Protein AF-A0A3D8TSZ1-F1 (afdb_monomer)

Secondary structure (DSSP, 8-state):
--HHHHHHHHHHHHHHHHHHHHHHHHHHHHHHHHHHHHHHHHHHHHHHHHHHHHHHHHHH--SHHHHHHHHHHHHHHHHHHHHHHHHHHHHHHHHHHHHHHHHHHHHHHHHHHHHHHHHTT-

pLDDT: mean 88.22, std 9.58, range [46.38, 96.38]

Sequence (122 aa):
MNSRSENTYENLQRIRYQLQTAEEDYEKHKKEMENLKEAQENHVQLLNRSKQLLDELNACWQGDSAQQFLIESQDAIFQEEKKMNESFYDRYDEMQREKKEAERRVLELENNYRETAREDKK

Organism: NCBI:txid1621700

Solvent-accessible surface area (backbone atoms only — not comparable to full-atom values): 6574 Å² total; per-residue (Å²): 140,60,73,64,61,54,50,50,52,53,50,50,53,51,42,51,53,54,39,53,53,38,51,53,52,40,55,49,51,53,52,52,52,51,52,54,50,52,52,49,54,54,49,50,53,51,52,51,51,52,51,51,51,50,54,56,43,57,76,74,46,81,55,73,70,41,52,52,52,50,52,57,50,51,52,50,52,52,54,49,52,49,52,52,51,52,55,47,52,57,52,50,56,49,51,55,48,53,47,53,51,37,54,49,53,40,52,51,40,52,49,51,44,55,51,55,59,52,58,74,75,106

Structure (mmCIF, N/CA/C/O backbone):
data_AF-A0A3D8TSZ1-F1
#
_entry.id   AF-A0A3D8TSZ1-F1
#
loop_
_atom_site.group_PDB
_atom_site.id
_atom_site.type_symbol
_atom_site.label_atom_id
_atom_site.label_alt_id
_atom_site.label_comp_id
_atom_site.label_asym_id
_atom_site.label_entity_id
_atom_site.label_seq_id
_atom_site.pdbx_PDB_ins_code
_atom_site.Cartn_x
_atom_site.Cartn_y
_atom_site.Cartn_z
_atom_site.occupancy
_atom_site.B_iso_or_equiv
_atom_site.auth_seq_id
_atom_site.auth_comp_id
_atom_site.auth_asym_id
_atom_site.auth_atom_id
_atom_site.pdbx_PDB_model_num
ATOM 1 N N . MET A 1 1 ? 36.627 5.245 -41.457 1.00 46.38 1 MET A N 1
ATOM 2 C CA . MET A 1 1 ? 35.152 5.320 -41.515 1.00 46.38 1 MET A CA 1
ATOM 3 C C . MET A 1 1 ? 34.603 4.224 -40.618 1.00 46.38 1 MET A C 1
ATOM 5 O O . MET A 1 1 ? 34.881 3.079 -40.936 1.00 46.38 1 MET A O 1
ATOM 9 N N . ASN A 1 2 ? 33.952 4.577 -39.499 1.00 48.50 2 ASN A N 1
ATOM 10 C CA . ASN A 1 2 ? 32.823 3.843 -38.876 1.00 48.50 2 ASN A CA 1
ATOM 11 C C . ASN A 1 2 ? 32.291 4.503 -37.579 1.00 48.50 2 ASN A C 1
ATOM 13 O O . ASN A 1 2 ? 31.712 3.847 -36.721 1.00 48.50 2 ASN A O 1
ATOM 17 N N . SER A 1 3 ? 32.380 5.835 -37.468 1.00 59.22 3 SER A N 1
ATOM 18 C CA . SER A 1 3 ? 31.863 6.577 -36.307 1.00 59.22 3 SER A CA 1
ATOM 19 C C . SER A 1 3 ? 30.342 6.478 -36.138 1.00 59.22 3 SER A C 1
ATOM 21 O O . SER A 1 3 ? 29.824 6.728 -35.057 1.00 59.22 3 SER A O 1
ATOM 23 N N . ARG A 1 4 ? 29.610 6.132 -37.206 1.00 59.12 4 ARG A N 1
ATOM 24 C CA . ARG A 1 4 ? 28.147 6.016 -37.187 1.00 59.12 4 ARG A CA 1
ATOM 25 C C . ARG A 1 4 ? 27.691 4.696 -36.558 1.00 59.12 4 ARG A C 1
ATOM 27 O O . ARG A 1 4 ? 26.791 4.725 -35.736 1.00 59.12 4 ARG A O 1
ATOM 34 N N . SER A 1 5 ? 28.344 3.577 -36.883 1.00 59.19 5 SER A N 1
ATOM 35 C CA . SER A 1 5 ? 28.050 2.262 -36.293 1.00 59.19 5 SER A CA 1
ATOM 36 C C . SER A 1 5 ? 28.532 2.146 -34.844 1.00 59.19 5 SER A C 1
ATOM 38 O O . SER A 1 5 ? 27.860 1.523 -34.030 1.00 59.19 5 SER A O 1
ATOM 40 N N . GLU A 1 6 ? 29.658 2.782 -34.495 1.00 60.59 6 GLU A N 1
ATOM 41 C CA . GLU A 1 6 ? 30.123 2.871 -33.098 1.00 60.59 6 GLU A CA 1
ATOM 42 C C . GLU A 1 6 ? 29.127 3.660 -32.231 1.00 60.59 6 GLU A C 1
ATOM 44 O O . GLU A 1 6 ? 28.755 3.204 -31.153 1.00 60.59 6 GLU A O 1
ATOM 49 N N . ASN A 1 7 ? 28.593 4.773 -32.749 1.00 73.75 7 ASN A N 1
ATOM 50 C CA . ASN A 1 7 ? 27.583 5.580 -32.056 1.00 73.75 7 ASN A CA 1
ATOM 51 C C . ASN A 1 7 ? 26.253 4.818 -31.870 1.00 73.75 7 ASN A C 1
ATOM 53 O O . ASN A 1 7 ? 25.659 4.857 -30.793 1.00 73.75 7 ASN A O 1
ATOM 57 N N . THR A 1 8 ? 25.801 4.063 -32.879 1.00 77.56 8 THR A N 1
ATOM 58 C CA . THR A 1 8 ? 24.581 3.239 -32.776 1.00 77.56 8 THR A CA 1
ATOM 59 C C . THR A 1 8 ? 24.730 2.108 -31.754 1.00 77.56 8 THR A C 1
ATOM 61 O O . THR A 1 8 ? 23.824 1.885 -30.948 1.00 77.56 8 THR A O 1
ATOM 64 N N . TYR A 1 9 ? 25.878 1.424 -31.732 1.00 79.56 9 TYR A N 1
ATOM 65 C CA . TYR A 1 9 ? 26.160 0.363 -30.764 1.00 79.56 9 TYR A CA 1
ATOM 66 C C . TYR A 1 9 ? 26.189 0.881 -29.318 1.00 79.56 9 TYR A C 1
ATOM 68 O O . TYR A 1 9 ? 25.538 0.305 -28.442 1.00 79.56 9 TYR A O 1
ATOM 76 N N . GLU A 1 10 ? 26.888 1.990 -29.066 1.00 85.00 10 GLU A N 1
ATOM 77 C CA . GLU A 1 10 ? 26.935 2.636 -27.747 1.00 85.00 10 GLU A CA 1
ATOM 78 C C . GLU A 1 10 ? 25.542 3.092 -27.285 1.00 85.00 10 GLU A C 1
ATOM 80 O O . GLU A 1 10 ? 25.163 2.873 -26.130 1.00 85.00 10 GLU A O 1
ATOM 85 N N . ASN A 1 11 ? 24.729 3.644 -28.194 1.00 83.38 11 ASN A N 1
ATOM 86 C CA . ASN A 1 11 ? 23.345 4.016 -27.893 1.00 83.38 11 ASN A CA 1
ATOM 87 C C . ASN A 1 11 ? 22.485 2.797 -27.532 1.00 83.38 11 ASN A C 1
ATOM 89 O O . ASN A 1 11 ? 21.734 2.849 -26.558 1.00 83.38 11 ASN A O 1
ATOM 93 N N . LEU A 1 12 ? 22.619 1.680 -28.254 1.00 85.00 12 LEU A N 1
ATOM 94 C CA . LEU A 1 12 ? 21.913 0.439 -27.926 1.00 85.00 12 LEU A CA 1
ATOM 95 C C . LEU A 1 12 ? 22.330 -0.119 -26.565 1.00 85.00 12 LEU A C 1
ATOM 97 O O . LEU A 1 12 ? 21.470 -0.585 -25.817 1.00 85.00 12 LEU A O 1
ATOM 101 N N . GLN A 1 13 ? 23.619 -0.065 -26.219 1.00 86.88 13 GLN A N 1
ATOM 102 C CA . GLN A 1 13 ? 24.075 -0.460 -24.886 1.00 86.88 13 GLN A CA 1
ATOM 103 C C . GLN A 1 13 ? 23.482 0.436 -23.796 1.00 86.88 13 GLN A C 1
ATOM 105 O O . GLN A 1 13 ? 22.995 -0.075 -22.786 1.00 86.88 13 GLN A O 1
ATOM 110 N N . ARG A 1 14 ? 23.446 1.756 -24.020 1.00 88.94 14 ARG A N 1
ATOM 111 C CA . ARG A 1 14 ? 22.847 2.705 -23.076 1.00 88.94 14 ARG A CA 1
ATOM 112 C C . ARG A 1 14 ? 21.363 2.428 -22.857 1.00 88.94 14 ARG A C 1
ATOM 114 O O . ARG A 1 14 ? 20.926 2.376 -21.711 1.00 88.94 14 ARG A O 1
ATOM 121 N N . ILE A 1 15 ? 20.601 2.218 -23.933 1.00 84.50 15 ILE A N 1
ATOM 122 C CA . ILE A 1 15 ? 19.163 1.934 -23.837 1.00 84.50 15 ILE A CA 1
ATOM 123 C C . ILE A 1 15 ? 18.924 0.600 -23.114 1.00 84.50 15 ILE A C 1
ATOM 125 O O . ILE A 1 15 ? 18.038 0.531 -22.270 1.00 84.50 15 ILE A O 1
ATOM 129 N N . ARG A 1 16 ? 19.734 -0.441 -23.367 1.00 87.31 16 ARG A N 1
ATOM 130 C CA . ARG A 1 16 ? 19.632 -1.720 -22.634 1.00 87.31 16 ARG A CA 1
ATOM 131 C C . ARG A 1 16 ? 19.852 -1.554 -21.134 1.00 87.31 16 ARG A C 1
ATOM 133 O O . ARG A 1 16 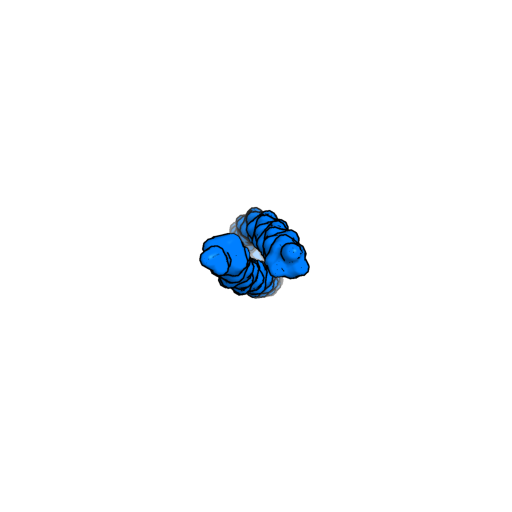? 19.091 -2.112 -20.356 1.00 87.31 16 ARG A O 1
ATOM 140 N N . TYR A 1 17 ? 20.869 -0.792 -20.735 1.00 91.81 17 TYR A N 1
ATOM 141 C CA . TYR A 1 17 ? 21.110 -0.515 -19.320 1.00 91.81 17 TYR A CA 1
ATOM 142 C C . TYR A 1 17 ? 19.928 0.235 -18.689 1.00 91.81 17 TYR A C 1
ATOM 144 O O . TYR A 1 17 ? 19.447 -0.144 -17.628 1.00 91.81 17 TYR A O 1
ATOM 152 N N . GLN A 1 18 ? 19.407 1.255 -19.379 1.00 86.25 18 GLN A N 1
ATOM 153 C CA . GLN A 1 18 ? 18.244 2.014 -18.915 1.00 86.25 18 GLN A CA 1
ATOM 154 C C . GLN A 1 18 ? 16.982 1.149 -18.795 1.00 86.25 18 GLN A C 1
ATOM 156 O O . GLN A 1 18 ? 16.217 1.348 -17.855 1.00 86.25 18 GLN A O 1
ATOM 161 N N . LEU A 1 19 ? 16.774 0.202 -19.718 1.00 87.06 19 LEU A N 1
ATOM 162 C CA . LEU A 1 19 ? 15.692 -0.782 -19.647 1.00 87.06 19 LEU A CA 1
ATOM 163 C C . LEU A 1 19 ? 15.827 -1.665 -18.415 1.00 87.06 19 LEU A C 1
ATOM 165 O O . LEU A 1 19 ? 14.882 -1.755 -17.643 1.00 87.06 19 LEU A O 1
ATOM 169 N N . GLN A 1 20 ? 17.011 -2.240 -18.198 1.00 90.94 20 GLN A N 1
ATOM 170 C CA . GLN A 1 20 ? 17.256 -3.099 -17.046 1.00 90.94 20 GLN A CA 1
ATOM 171 C C . GLN A 1 20 ? 16.951 -2.367 -15.730 1.00 90.94 20 GLN A C 1
ATOM 173 O O . GLN A 1 20 ? 16.223 -2.887 -14.891 1.00 90.94 20 GLN A O 1
ATOM 178 N N . THR A 1 21 ? 17.449 -1.138 -15.560 1.00 90.50 21 THR A N 1
ATOM 179 C CA . THR A 1 21 ? 17.165 -0.348 -14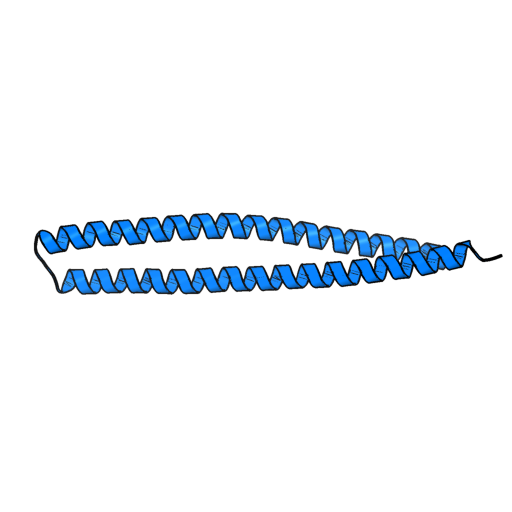.351 1.00 90.50 21 THR A CA 1
ATOM 180 C C . THR A 1 21 ? 15.672 -0.034 -14.208 1.00 90.50 21 THR A C 1
ATOM 182 O O . THR A 1 21 ? 15.135 -0.120 -13.110 1.00 90.50 21 THR A O 1
ATOM 185 N N . ALA A 1 22 ? 14.980 0.297 -15.302 1.00 84.88 22 ALA A N 1
ATOM 186 C CA . ALA A 1 22 ? 13.548 0.591 -15.259 1.00 84.88 22 ALA A CA 1
ATOM 187 C C . ALA A 1 22 ? 12.694 -0.650 -14.924 1.00 84.88 22 ALA A C 1
ATOM 189 O O . ALA A 1 22 ? 11.695 -0.530 -14.216 1.00 84.88 22 ALA A O 1
ATOM 190 N N . GLU A 1 23 ? 13.087 -1.834 -15.397 1.00 86.31 23 GLU A N 1
ATOM 191 C CA . GLU A 1 23 ? 12.458 -3.112 -15.039 1.00 86.31 23 GLU A CA 1
ATOM 192 C C . GLU A 1 23 ? 12.683 -3.458 -13.557 1.00 86.31 23 GLU A C 1
ATOM 194 O O . GLU A 1 23 ? 11.742 -3.857 -12.868 1.00 86.31 23 GLU A O 1
ATOM 199 N N . GLU A 1 24 ? 13.902 -3.254 -13.044 1.00 89.50 24 GLU A N 1
ATOM 200 C CA . GLU A 1 24 ? 14.232 -3.432 -11.623 1.00 89.50 24 GLU A CA 1
ATOM 201 C C . GLU A 1 24 ? 13.399 -2.497 -10.725 1.00 89.50 24 GLU A C 1
ATOM 203 O O . GLU A 1 24 ? 12.824 -2.944 -9.727 1.00 89.50 24 GLU A O 1
ATOM 208 N N . ASP A 1 25 ? 13.271 -1.220 -11.103 1.00 85.00 25 ASP A N 1
ATOM 209 C CA . ASP A 1 25 ? 12.441 -0.238 -10.395 1.00 85.00 25 ASP A CA 1
ATOM 210 C C . ASP A 1 25 ? 10.950 -0.627 -10.420 1.00 85.00 25 ASP A C 1
ATOM 212 O O . ASP A 1 25 ? 10.259 -0.546 -9.401 1.00 85.00 25 ASP A O 1
ATOM 216 N N . TYR A 1 26 ? 10.443 -1.104 -11.560 1.00 84.69 26 TYR A N 1
ATOM 217 C CA . TYR A 1 26 ? 9.057 -1.558 -11.690 1.00 84.69 26 TYR A CA 1
ATOM 218 C C . TYR A 1 26 ? 8.746 -2.765 -10.787 1.00 84.69 26 TYR A C 1
ATOM 220 O O . TYR A 1 26 ? 7.737 -2.768 -10.070 1.00 84.69 26 TYR A O 1
ATOM 228 N N . GLU A 1 27 ? 9.616 -3.779 -10.766 1.00 88.81 27 GLU A N 1
ATOM 229 C CA . GLU A 1 27 ? 9.444 -4.942 -9.884 1.00 88.81 27 GLU A CA 1
ATOM 230 C C . GLU A 1 27 ? 9.551 -4.556 -8.403 1.00 88.81 27 GLU A C 1
ATOM 232 O O . GLU A 1 27 ? 8.806 -5.075 -7.563 1.00 88.81 27 GLU A O 1
ATOM 237 N N . LYS A 1 28 ? 10.408 -3.584 -8.067 1.00 90.19 28 LYS A N 1
ATOM 238 C CA . LYS A 1 28 ? 10.470 -3.019 -6.716 1.00 90.19 28 LYS A CA 1
ATOM 239 C C . LYS A 1 28 ? 9.137 -2.379 -6.316 1.00 90.19 28 LYS A C 1
ATOM 241 O O . LYS A 1 28 ? 8.612 -2.720 -5.256 1.00 90.19 28 LYS A O 1
ATOM 246 N N . HIS A 1 29 ? 8.545 -1.536 -7.165 1.00 87.75 29 HIS A N 1
ATOM 247 C CA . HIS A 1 29 ? 7.235 -0.924 -6.895 1.00 87.75 29 HIS A CA 1
ATOM 248 C C . HIS A 1 29 ? 6.124 -1.964 -6.705 1.00 87.75 29 HIS A C 1
ATOM 250 O O . HIS A 1 29 ? 5.260 -1.812 -5.837 1.00 87.75 29 HIS A O 1
ATOM 256 N N . LYS A 1 30 ? 6.142 -3.050 -7.486 1.00 85.94 30 LYS A N 1
ATOM 257 C CA . LYS A 1 30 ? 5.192 -4.158 -7.328 1.00 85.94 30 LYS A CA 1
ATOM 258 C C . LYS A 1 30 ? 5.309 -4.803 -5.945 1.00 85.94 30 LYS A C 1
ATOM 260 O O . LYS A 1 30 ? 4.292 -4.953 -5.268 1.00 85.94 30 LYS A O 1
ATOM 265 N N . LYS A 1 31 ? 6.531 -5.120 -5.508 1.00 91.75 31 LYS A N 1
ATOM 266 C CA . LYS A 1 31 ? 6.787 -5.690 -4.178 1.00 91.75 31 LYS A CA 1
ATOM 267 C C . LYS A 1 31 ? 6.380 -4.734 -3.056 1.00 91.75 31 LYS A C 1
ATOM 269 O O . LYS A 1 31 ? 5.790 -5.154 -2.067 1.00 91.75 31 LYS A O 1
ATOM 274 N N . GLU A 1 32 ? 6.672 -3.445 -3.195 1.00 90.88 32 GLU A N 1
ATOM 275 C CA . GLU A 1 32 ? 6.278 -2.449 -2.195 1.00 90.88 32 GLU A CA 1
ATOM 276 C C . GLU A 1 32 ? 4.750 -2.342 -2.064 1.00 90.88 32 GLU A C 1
ATOM 278 O O . GLU A 1 32 ? 4.247 -2.210 -0.950 1.00 90.88 32 GLU A O 1
ATOM 283 N N . MET A 1 33 ? 3.996 -2.450 -3.166 1.00 90.88 33 MET A N 1
ATOM 284 C CA . MET A 1 33 ? 2.530 -2.485 -3.103 1.00 90.88 33 MET A CA 1
ATOM 285 C C . MET A 1 33 ? 1.996 -3.739 -2.406 1.00 90.88 33 MET A C 1
ATOM 287 O O . MET A 1 33 ? 0.991 -3.657 -1.701 1.00 90.88 33 MET A O 1
ATOM 291 N N . GLU A 1 34 ? 2.626 -4.896 -2.615 1.00 92.94 34 GLU A N 1
ATOM 292 C CA . GLU A 1 34 ? 2.275 -6.131 -1.904 1.00 92.94 34 GLU A CA 1
ATOM 293 C C . GLU A 1 34 ? 2.506 -5.966 -0.396 1.00 92.94 34 GLU A C 1
ATOM 295 O O . GLU A 1 34 ? 1.590 -6.216 0.386 1.00 92.94 34 GLU A O 1
ATOM 300 N N . ASN A 1 35 ? 3.659 -5.418 0.003 1.00 93.06 35 ASN A N 1
ATOM 301 C CA . ASN A 1 35 ? 3.960 -5.128 1.407 1.00 93.06 35 ASN A CA 1
ATOM 302 C C . ASN A 1 35 ? 2.958 -4.139 2.030 1.00 93.06 35 ASN A C 1
ATOM 304 O O . ASN A 1 35 ? 2.565 -4.299 3.184 1.00 93.06 35 ASN A O 1
ATOM 308 N N . LEU A 1 36 ? 2.539 -3.107 1.284 1.00 92.75 36 LEU A N 1
ATOM 309 C CA . LEU A 1 36 ? 1.556 -2.130 1.761 1.00 92.75 36 LEU A CA 1
ATOM 310 C C . LEU A 1 36 ? 0.196 -2.791 2.034 1.00 92.75 36 LEU A C 1
ATOM 312 O O . LEU A 1 36 ? -0.434 -2.504 3.051 1.00 92.75 36 LEU A O 1
ATOM 316 N N . LYS A 1 37 ? -0.246 -3.691 1.148 1.00 93.25 37 LYS A N 1
ATOM 317 C CA . LYS A 1 37 ? -1.482 -4.464 1.343 1.00 93.25 37 LYS A CA 1
ATOM 318 C C . LYS A 1 37 ? -1.382 -5.402 2.539 1.00 93.25 37 LYS A C 1
ATOM 320 O O . LYS A 1 37 ? -2.295 -5.429 3.354 1.00 93.25 37 LYS A O 1
ATOM 325 N N . GLU A 1 38 ? -0.268 -6.115 2.683 1.00 94.88 38 GLU A N 1
ATOM 326 C CA . GLU A 1 38 ? -0.043 -7.004 3.828 1.00 94.88 38 GLU A CA 1
ATOM 327 C C . GLU A 1 38 ? -0.061 -6.225 5.155 1.00 94.88 38 GLU A C 1
ATOM 329 O O . GLU A 1 38 ? -0.692 -6.643 6.127 1.00 94.88 38 GLU A O 1
ATOM 334 N N . ALA A 1 39 ? 0.568 -5.046 5.197 1.00 91.38 39 ALA A N 1
ATOM 335 C CA . ALA A 1 39 ? 0.513 -4.167 6.361 1.00 91.38 39 ALA A CA 1
ATOM 336 C C . ALA A 1 39 ? -0.927 -3.729 6.685 1.00 91.38 39 ALA A C 1
ATOM 338 O O . ALA A 1 39 ? -1.321 -3.755 7.853 1.00 91.38 39 ALA A O 1
ATOM 339 N N . GLN A 1 40 ? -1.727 -3.379 5.672 1.00 93.38 40 GLN A N 1
ATOM 340 C CA . GLN A 1 40 ? -3.140 -3.037 5.854 1.00 93.38 40 GLN A CA 1
ATOM 341 C C . GLN A 1 40 ? -3.942 -4.221 6.409 1.00 93.38 40 GLN A C 1
ATOM 343 O O . GLN A 1 40 ? -4.689 -4.058 7.372 1.00 93.38 40 GLN A O 1
ATOM 348 N N . GLU A 1 41 ? -3.776 -5.415 5.839 1.00 94.50 41 GLU A N 1
ATOM 349 C CA . GLU A 1 41 ? -4.468 -6.627 6.285 1.00 94.50 41 GLU A CA 1
ATOM 350 C C . GLU A 1 41 ? -4.140 -6.953 7.747 1.00 94.50 41 GLU A C 1
ATOM 352 O O . GLU A 1 41 ? -5.050 -7.192 8.546 1.00 94.50 41 GLU A O 1
ATOM 357 N N . ASN A 1 42 ? -2.863 -6.876 8.128 1.00 94.38 42 ASN A N 1
ATOM 358 C CA . ASN A 1 42 ? -2.422 -7.073 9.508 1.00 94.38 42 ASN A CA 1
ATOM 359 C C . ASN A 1 42 ? -3.048 -6.042 10.463 1.00 94.38 42 ASN A C 1
ATOM 361 O O . ASN A 1 42 ? -3.548 -6.401 11.531 1.00 94.38 42 ASN A O 1
ATOM 365 N N . HIS A 1 43 ? -3.083 -4.764 10.075 1.00 92.88 43 HIS A N 1
ATOM 366 C CA . HIS A 1 43 ? -3.728 -3.719 10.872 1.00 92.88 43 HIS A CA 1
ATOM 367 C C . HIS A 1 43 ? -5.237 -3.941 11.026 1.00 92.88 43 HIS A C 1
ATOM 369 O O . HIS A 1 43 ? -5.768 -3.802 12.129 1.00 92.88 43 HIS A O 1
ATOM 375 N N . VAL A 1 44 ? -5.932 -4.336 9.958 1.00 94.00 44 VAL A N 1
ATOM 376 C CA . VAL A 1 44 ? -7.367 -4.655 9.999 1.00 94.00 44 VAL A CA 1
ATOM 377 C C . VAL A 1 44 ? -7.640 -5.837 10.931 1.00 94.00 44 VAL A C 1
ATOM 379 O O . VAL A 1 44 ? -8.589 -5.794 11.716 1.00 94.00 44 VAL A O 1
ATOM 382 N N . GLN A 1 45 ? -6.797 -6.873 10.912 1.00 95.88 45 GLN A N 1
ATOM 383 C CA . GLN A 1 45 ? -6.912 -7.997 11.845 1.00 95.88 45 GLN A CA 1
ATOM 384 C C . GLN A 1 45 ? -6.765 -7.548 13.305 1.00 95.88 45 GLN A C 1
ATOM 386 O O . GLN A 1 45 ? -7.562 -7.957 14.153 1.00 95.88 45 GLN A O 1
ATOM 391 N N . LEU A 1 46 ? -5.801 -6.668 13.597 1.00 94.75 46 LEU A N 1
ATOM 392 C CA . LEU A 1 46 ? -5.615 -6.105 14.937 1.00 94.75 46 LEU A CA 1
ATOM 393 C C . LEU A 1 46 ? -6.819 -5.263 15.378 1.00 94.75 46 LEU A C 1
ATOM 395 O O . LEU A 1 46 ? -7.309 -5.448 16.490 1.00 94.75 46 LEU A O 1
ATOM 399 N N . LEU A 1 47 ? -7.345 -4.393 14.509 1.00 94.81 47 LEU A N 1
ATOM 400 C CA . LEU A 1 47 ? -8.539 -3.591 14.804 1.00 94.81 47 LEU A CA 1
ATOM 401 C C . LEU A 1 47 ? -9.760 -4.474 15.078 1.00 94.81 47 LEU A C 1
ATOM 403 O O . LEU A 1 47 ? -10.491 -4.236 16.038 1.00 94.81 47 LEU A O 1
ATOM 407 N N . ASN A 1 48 ? -9.955 -5.526 14.283 1.00 94.88 48 ASN A N 1
ATOM 408 C CA . ASN A 1 48 ? -11.032 -6.487 14.501 1.00 94.88 48 ASN A CA 1
ATOM 409 C C . ASN A 1 48 ? -10.879 -7.214 15.839 1.00 94.88 48 ASN A C 1
ATOM 411 O O . ASN A 1 48 ? -11.868 -7.386 16.553 1.00 94.88 48 ASN A O 1
ATOM 415 N N . ARG A 1 49 ? -9.652 -7.590 16.225 1.00 96.38 49 ARG A N 1
ATOM 416 C CA . ARG A 1 49 ? -9.412 -8.192 17.540 1.00 96.38 49 ARG A CA 1
ATOM 417 C C . ARG A 1 49 ? -9.700 -7.210 18.675 1.00 96.38 49 ARG A C 1
ATOM 419 O O . ARG A 1 49 ? -10.305 -7.609 19.665 1.00 96.38 49 ARG A O 1
ATOM 426 N N . SER A 1 50 ? -9.328 -5.941 18.533 1.00 95.19 50 SER A N 1
ATOM 427 C CA . SER A 1 50 ? -9.639 -4.902 19.523 1.00 95.19 50 SER A CA 1
ATOM 428 C C . SER A 1 50 ? -11.146 -4.686 19.682 1.00 95.19 50 SER A C 1
ATOM 430 O O . SER A 1 50 ? -11.628 -4.591 20.807 1.00 95.19 50 SER A O 1
ATOM 432 N N . LYS A 1 51 ? -11.905 -4.683 18.577 1.00 95.31 51 LYS A N 1
ATOM 433 C CA . LYS A 1 51 ? -13.377 -4.609 18.601 1.00 95.31 51 LYS A CA 1
ATOM 434 C C . LYS A 1 51 ? -13.983 -5.801 19.353 1.00 95.31 51 LYS A C 1
ATOM 436 O O . LYS A 1 51 ? -14.777 -5.600 20.262 1.00 95.31 51 LYS A O 1
ATOM 441 N N . GLN A 1 52 ? -13.522 -7.021 19.062 1.00 96.00 52 GLN A N 1
ATOM 442 C CA . GLN A 1 52 ? -13.953 -8.226 19.785 1.00 96.00 52 GLN A CA 1
ATOM 443 C C . GLN A 1 52 ? -13.659 -8.149 21.288 1.00 96.00 52 GLN A C 1
ATOM 445 O O . GLN A 1 52 ? -14.509 -8.503 22.096 1.00 96.00 52 GLN A O 1
ATOM 450 N N . LEU A 1 53 ? -12.472 -7.673 21.674 1.00 94.88 53 LEU A N 1
ATOM 451 C CA . LEU A 1 53 ? -12.110 -7.515 23.085 1.00 94.88 53 LEU A CA 1
ATOM 452 C C . LEU A 1 53 ? -12.998 -6.487 23.799 1.00 94.88 53 LEU A C 1
ATOM 454 O O . LEU A 1 53 ? -13.336 -6.690 24.963 1.00 94.88 53 LEU A O 1
ATOM 458 N N . LEU A 1 54 ? -13.400 -5.407 23.120 1.00 94.62 5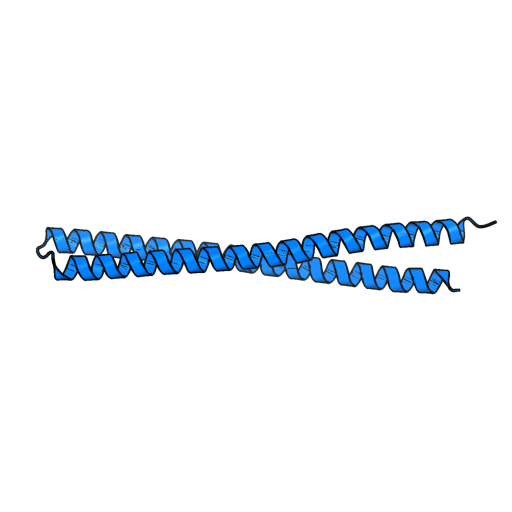4 LEU A N 1
ATOM 459 C CA . LEU A 1 54 ? -14.367 -4.457 23.676 1.00 94.62 54 LEU A CA 1
ATOM 460 C C . LEU A 1 54 ? -15.759 -5.071 23.828 1.00 94.62 54 LEU A C 1
ATOM 462 O O . LEU A 1 54 ? -16.411 -4.821 24.840 1.00 94.62 54 LEU A O 1
ATOM 466 N N . ASP A 1 55 ? -16.196 -5.895 22.878 1.00 92.94 55 ASP A N 1
ATOM 467 C CA . ASP A 1 55 ? -17.470 -6.612 22.982 1.00 92.94 55 ASP A CA 1
ATOM 468 C C . ASP A 1 55 ? -17.459 -7.604 24.161 1.00 92.94 55 ASP A C 1
ATOM 470 O O . ASP A 1 55 ? -18.402 -7.646 24.955 1.00 92.94 55 ASP A O 1
ATOM 474 N N . GLU A 1 56 ? -16.364 -8.357 24.328 1.00 94.25 56 GLU A N 1
ATOM 475 C CA . GLU A 1 56 ? -16.135 -9.258 25.467 1.00 94.25 56 GLU A CA 1
ATOM 476 C C . GLU A 1 56 ? -16.125 -8.486 26.803 1.00 94.25 56 GLU A C 1
ATOM 478 O O . GLU A 1 56 ? -16.725 -8.928 27.790 1.00 94.25 56 GLU A O 1
ATOM 483 N N . LEU A 1 57 ? -15.484 -7.311 26.834 1.00 92.75 57 LEU A N 1
ATOM 484 C CA . LEU A 1 57 ? -15.430 -6.447 28.013 1.00 92.75 57 LEU A CA 1
ATOM 485 C C . LEU A 1 57 ? -16.816 -5.904 28.376 1.00 92.75 57 LEU A C 1
ATOM 487 O O . LEU A 1 57 ? -17.196 -5.953 29.544 1.00 92.75 57 LEU A O 1
ATOM 491 N N . ASN A 1 58 ? -17.587 -5.444 27.390 1.00 91.50 58 ASN A N 1
ATOM 492 C CA . ASN A 1 58 ? -18.950 -4.945 27.578 1.00 91.50 58 ASN A CA 1
ATOM 493 C C . ASN A 1 58 ? -19.892 -6.023 28.143 1.00 91.50 58 ASN A C 1
ATOM 495 O O . ASN A 1 58 ? -20.756 -5.739 28.972 1.00 91.50 58 ASN A O 1
ATOM 499 N N . ALA A 1 59 ? -19.699 -7.285 27.751 1.00 91.19 59 ALA A N 1
ATOM 500 C CA . ALA A 1 59 ? -20.468 -8.400 28.301 1.00 91.19 59 ALA A CA 1
ATOM 501 C C . ALA A 1 59 ? -20.166 -8.668 29.790 1.00 91.19 59 ALA A C 1
ATOM 503 O O . ALA A 1 59 ? -21.043 -9.136 30.518 1.00 91.19 59 ALA A O 1
ATOM 504 N N . CYS A 1 60 ? -18.942 -8.376 30.245 1.00 92.62 60 CYS A N 1
ATOM 505 C CA . CYS A 1 60 ? -18.454 -8.743 31.5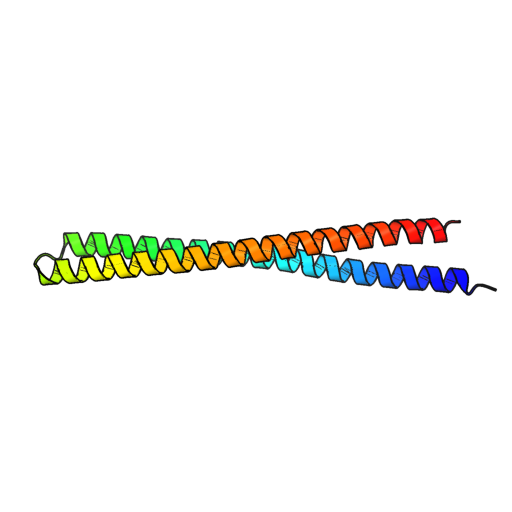79 1.00 92.62 60 CYS A CA 1
ATOM 506 C C . CYS A 1 60 ? -18.388 -7.572 32.574 1.00 92.62 60 CYS A C 1
ATOM 508 O O . CYS A 1 60 ? -18.321 -7.808 33.781 1.00 92.62 60 CYS A O 1
ATOM 510 N N . TRP A 1 61 ? -18.386 -6.324 32.099 1.00 91.69 61 TRP A N 1
ATOM 511 C CA . TRP A 1 61 ? -18.218 -5.130 32.925 1.00 91.69 61 TRP A CA 1
ATOM 512 C C . TRP A 1 61 ? -19.337 -4.117 32.669 1.00 91.69 61 TRP A C 1
ATOM 514 O O . TRP A 1 61 ? -19.472 -3.578 31.576 1.00 91.69 61 TRP A O 1
ATOM 524 N N . GLN A 1 62 ? -20.147 -3.865 33.701 1.00 85.81 62 GLN A N 1
ATOM 525 C CA . GLN A 1 62 ? -21.329 -3.002 33.641 1.00 85.81 62 GLN A CA 1
ATOM 526 C C . GLN A 1 62 ? -21.266 -1.886 34.692 1.00 85.81 62 GLN A C 1
ATOM 528 O O . GLN A 1 62 ? -20.609 -2.023 35.725 1.00 85.81 62 GLN A O 1
ATOM 533 N N . GLY A 1 63 ? -21.986 -0.794 34.430 1.00 91.50 63 GLY A N 1
ATOM 534 C CA . GLY A 1 63 ? -22.038 0.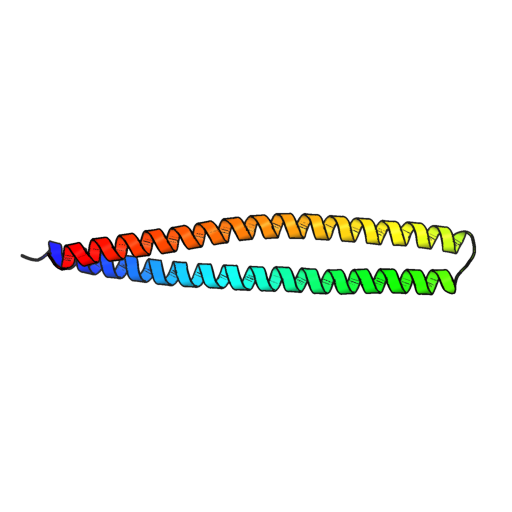412 35.260 1.00 91.50 63 GLY A CA 1
ATOM 535 C C . GLY A 1 63 ? -21.601 1.660 34.491 1.00 91.50 63 GLY A C 1
ATOM 536 O O . GLY A 1 63 ? -21.018 1.559 33.413 1.00 91.50 63 GLY A O 1
ATOM 537 N N . ASP A 1 64 ? -21.871 2.839 35.048 1.00 89.50 64 ASP A N 1
ATOM 538 C CA . ASP A 1 64 ? -21.670 4.123 34.356 1.00 89.50 64 ASP A CA 1
ATOM 539 C C . ASP A 1 64 ? -20.204 4.357 33.951 1.00 89.50 64 ASP A C 1
ATOM 541 O O . ASP A 1 64 ? -19.918 4.826 32.850 1.00 89.50 64 ASP A O 1
ATOM 545 N N . SER A 1 65 ? -19.252 3.958 34.804 1.00 88.81 65 SER A N 1
ATOM 546 C CA . SER A 1 65 ? -17.819 4.041 34.495 1.00 88.81 65 SER A CA 1
ATOM 547 C C . SER A 1 65 ? -17.396 3.090 33.373 1.00 88.81 65 SER A C 1
ATOM 549 O O . SER A 1 65 ? -16.554 3.453 32.552 1.00 88.81 65 SER A O 1
ATOM 551 N N . ALA A 1 66 ? -17.997 1.898 33.309 1.00 90.44 66 ALA A N 1
ATOM 552 C CA . ALA A 1 66 ? -17.761 0.940 32.235 1.00 90.44 66 ALA A CA 1
ATOM 553 C C . ALA A 1 66 ? -18.314 1.474 30.907 1.00 90.44 66 ALA A C 1
ATOM 555 O O . ALA A 1 66 ? -17.617 1.443 29.898 1.00 90.44 66 ALA A O 1
ATOM 556 N N . GLN A 1 67 ? -19.530 2.034 30.912 1.00 90.75 67 GLN A N 1
ATOM 557 C CA . GLN A 1 67 ? -20.128 2.652 29.725 1.00 90.75 67 GLN A CA 1
ATOM 558 C C . GLN A 1 67 ? -19.273 3.791 29.178 1.00 90.75 67 GLN A C 1
ATOM 560 O O . GLN A 1 67 ? -19.015 3.827 27.977 1.00 90.75 67 GLN A O 1
ATOM 565 N N . GLN A 1 68 ? -18.806 4.693 30.043 1.00 93.88 68 GLN A N 1
ATOM 566 C CA . GLN A 1 68 ? -17.981 5.806 29.592 1.00 93.88 68 GLN A CA 1
ATOM 567 C C . GLN A 1 68 ? -16.653 5.326 28.988 1.00 93.88 68 GLN A C 1
ATOM 569 O O . GLN A 1 68 ? -16.288 5.761 27.898 1.00 93.88 68 GLN A O 1
ATOM 574 N N . PHE A 1 69 ? -15.985 4.362 29.628 1.00 94.25 69 PHE A N 1
ATOM 575 C CA . PHE A 1 69 ? -14.770 3.753 29.083 1.00 94.25 69 PHE A CA 1
ATOM 576 C C . PHE A 1 69 ? -15.005 3.080 27.721 1.00 94.25 69 PHE A C 1
ATOM 578 O O . PHE A 1 69 ? -14.192 3.224 26.806 1.00 94.25 69 PHE A O 1
ATOM 585 N N . LEU A 1 70 ? -16.107 2.335 27.575 1.00 94.06 70 LEU A N 1
ATOM 586 C CA . LEU A 1 70 ? -16.443 1.630 26.337 1.00 94.06 70 LEU A CA 1
ATOM 587 C C . LEU A 1 70 ? -16.700 2.606 25.184 1.00 94.06 70 LEU A C 1
ATOM 589 O O . LEU A 1 70 ? -16.205 2.364 24.087 1.00 94.06 70 LEU A O 1
ATOM 593 N N . ILE A 1 71 ? -17.407 3.712 25.437 1.00 93.50 71 ILE A N 1
ATOM 594 C CA . ILE A 1 71 ? -17.652 4.766 24.441 1.00 93.50 71 ILE A CA 1
ATOM 595 C C . ILE A 1 71 ? -16.326 5.387 23.991 1.00 93.50 71 ILE A C 1
ATOM 597 O O . ILE A 1 71 ? -16.031 5.405 22.798 1.00 93.50 71 ILE A O 1
ATOM 601 N N . GLU A 1 72 ? -15.491 5.825 24.937 1.00 96.00 72 GLU A N 1
ATOM 602 C CA . GLU A 1 72 ? -14.191 6.438 24.632 1.00 96.00 72 GLU A CA 1
ATOM 603 C C . GLU A 1 72 ? -13.279 5.479 23.847 1.00 96.00 72 GLU A C 1
ATOM 605 O O . GLU A 1 72 ? -12.589 5.880 22.907 1.00 96.00 72 GLU A O 1
ATOM 610 N N . SER A 1 73 ? -13.313 4.189 24.188 1.00 95.50 73 SER A N 1
ATOM 611 C CA . SER A 1 73 ? -12.522 3.159 23.511 1.00 95.50 73 SER A CA 1
ATOM 612 C C . SER A 1 73 ? -13.037 2.845 22.103 1.00 95.50 73 SER A C 1
ATOM 614 O O . SER A 1 73 ? -1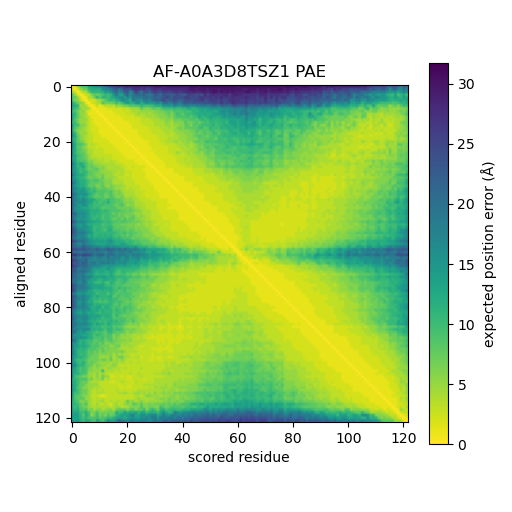2.236 2.657 21.186 1.00 95.50 73 SER A O 1
ATOM 616 N N . GLN A 1 74 ? -14.358 2.796 21.905 1.00 94.69 74 GLN A N 1
ATOM 617 C CA . GLN A 1 74 ? -14.965 2.615 20.583 1.00 94.69 74 GLN A CA 1
ATOM 618 C C . GLN A 1 74 ? -14.642 3.794 19.662 1.00 94.69 74 GLN A C 1
ATOM 620 O O . GLN A 1 74 ? -14.226 3.578 18.521 1.00 94.69 74 GLN A O 1
ATOM 625 N N . ASP A 1 75 ? -14.753 5.021 20.173 1.00 96.31 75 ASP A N 1
ATOM 626 C CA . ASP A 1 75 ? -14.388 6.230 19.439 1.00 96.31 75 ASP A CA 1
ATOM 627 C C . ASP A 1 75 ? -12.906 6.213 19.049 1.00 96.31 75 ASP A C 1
ATOM 629 O O . ASP A 1 75 ? -12.567 6.497 17.899 1.00 96.31 75 ASP A O 1
ATOM 633 N N . ALA A 1 76 ? -12.014 5.820 19.963 1.00 95.62 76 ALA A N 1
ATOM 634 C CA . ALA A 1 76 ? -10.586 5.707 19.673 1.00 95.62 76 ALA A CA 1
ATOM 635 C C . ALA A 1 76 ? -10.294 4.702 18.542 1.00 95.62 76 ALA A C 1
ATOM 637 O O . ALA A 1 76 ? -9.556 5.029 17.611 1.00 95.62 76 ALA A O 1
ATOM 638 N N . ILE A 1 77 ? -10.909 3.513 18.576 1.00 94.75 77 ILE A N 1
ATOM 639 C CA . ILE A 1 77 ? -10.768 2.504 17.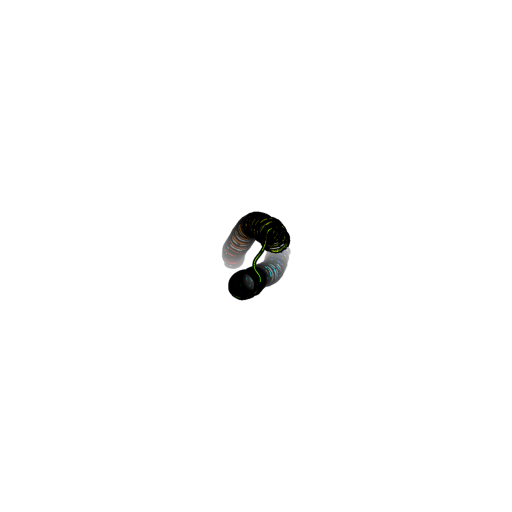512 1.00 94.75 77 ILE A CA 1
ATOM 640 C C . ILE A 1 77 ? -11.302 3.034 16.181 1.00 94.75 77 ILE A C 1
ATOM 642 O O . ILE A 1 77 ? -10.660 2.838 15.150 1.00 94.75 77 ILE A O 1
ATOM 646 N N . PHE A 1 78 ? -12.451 3.712 16.185 1.00 94.50 78 PHE A N 1
ATOM 647 C CA . PHE A 1 78 ? -13.030 4.282 14.971 1.00 94.50 78 PHE A CA 1
ATOM 648 C C . PHE A 1 78 ? -12.128 5.360 14.354 1.00 94.50 78 PHE A C 1
ATOM 650 O O . PHE A 1 78 ? -11.910 5.369 13.142 1.00 94.50 78 PHE A O 1
ATOM 657 N N . GLN A 1 79 ? -11.566 6.255 15.173 1.00 95.69 79 GLN A N 1
ATOM 658 C CA . GLN A 1 79 ? -10.634 7.276 14.689 1.00 95.69 79 GLN A CA 1
ATOM 659 C C . GLN A 1 79 ? -9.347 6.663 14.132 1.00 95.69 79 GLN A C 1
ATOM 661 O O . GLN A 1 79 ? -8.836 7.142 13.120 1.00 95.69 79 GLN A O 1
ATOM 666 N N . GLU A 1 80 ? -8.833 5.611 14.767 1.00 93.62 80 GLU A N 1
ATOM 667 C CA . GLU A 1 80 ? -7.651 4.896 14.287 1.00 93.62 80 GLU A CA 1
ATOM 668 C C . GLU A 1 80 ? -7.920 4.200 12.947 1.00 93.62 80 GLU A C 1
ATOM 670 O O . GLU A 1 80 ? -7.161 4.371 11.995 1.00 93.62 80 GLU A O 1
ATOM 675 N N . GLU A 1 81 ? -9.045 3.489 12.828 1.00 93.88 81 GLU A N 1
ATOM 676 C CA . GLU A 1 81 ? -9.478 2.846 11.582 1.00 93.88 81 GLU A CA 1
ATOM 677 C C . GLU A 1 81 ? -9.635 3.860 10.446 1.00 93.88 81 GLU A C 1
ATOM 679 O O . GLU A 1 81 ? -9.184 3.618 9.325 1.00 93.88 81 GLU A O 1
ATOM 684 N N . LYS A 1 82 ? -10.234 5.019 10.737 1.00 94.62 82 LYS A N 1
ATOM 685 C CA . LYS A 1 82 ? -10.388 6.101 9.767 1.00 94.62 82 LYS A CA 1
ATOM 686 C C . LYS A 1 82 ? -9.031 6.612 9.273 1.00 94.62 82 LYS A C 1
ATOM 688 O O . LYS A 1 82 ? -8.806 6.627 8.066 1.00 94.62 82 LYS A O 1
ATOM 693 N N . LYS A 1 83 ? -8.127 6.986 10.185 1.00 93.88 83 LYS A N 1
ATOM 694 C CA . LYS A 1 83 ? -6.790 7.506 9.837 1.00 93.88 83 LYS A CA 1
ATOM 695 C C . LYS A 1 83 ? -5.966 6.496 9.047 1.00 93.88 83 LYS A C 1
ATOM 697 O O . LYS A 1 83 ? -5.309 6.861 8.076 1.00 93.88 83 LYS A O 1
ATOM 702 N N . MET A 1 84 ? -6.006 5.232 9.463 1.00 92.69 84 MET A N 1
ATOM 703 C CA . MET A 1 84 ? -5.298 4.147 8.790 1.00 92.69 84 MET A CA 1
ATOM 704 C C . MET A 1 84 ? -5.818 3.958 7.363 1.00 92.69 84 MET A C 1
ATOM 706 O O . MET A 1 84 ? -5.017 3.907 6.433 1.00 92.69 84 MET A O 1
ATOM 710 N N . ASN A 1 85 ? -7.140 3.927 7.174 1.00 92.25 85 ASN A N 1
ATOM 711 C CA . ASN A 1 85 ? -7.733 3.788 5.846 1.00 92.25 85 ASN A CA 1
ATOM 712 C C . ASN A 1 85 ? -7.398 4.979 4.942 1.00 92.25 85 ASN A C 1
ATOM 714 O O . ASN A 1 85 ? -6.993 4.767 3.803 1.00 92.25 85 ASN A O 1
ATOM 718 N N . GLU A 1 86 ? -7.528 6.210 5.441 1.00 93.62 86 GLU A N 1
ATOM 719 C CA . GLU A 1 86 ? -7.161 7.421 4.693 1.00 93.62 86 GLU A CA 1
ATOM 720 C C . GLU A 1 86 ? -5.692 7.360 4.244 1.00 93.62 86 GLU A C 1
ATOM 722 O O . GLU A 1 86 ? -5.408 7.436 3.050 1.00 93.62 86 GLU A O 1
ATOM 727 N N . SER A 1 87 ? -4.768 7.088 5.172 1.00 90.94 87 SER A N 1
ATOM 728 C CA . SER A 1 87 ? -3.340 6.978 4.851 1.00 90.94 87 SER A CA 1
ATOM 729 C C . SER A 1 87 ? -3.028 5.831 3.888 1.00 90.94 87 SER A C 1
ATOM 731 O O . SER A 1 87 ? -2.116 5.958 3.069 1.00 90.94 87 SER A O 1
ATOM 733 N N . PHE A 1 88 ? -3.732 4.703 4.000 1.00 93.44 88 PHE A N 1
ATOM 734 C CA . PHE A 1 88 ? -3.544 3.575 3.098 1.00 93.44 88 PHE A CA 1
ATOM 735 C C . PHE A 1 88 ? -3.964 3.945 1.678 1.00 93.44 88 PHE A C 1
ATOM 737 O O . PHE A 1 88 ? -3.182 3.733 0.755 1.00 93.44 88 PHE A O 1
ATOM 744 N N . TYR A 1 89 ? -5.163 4.506 1.493 1.00 92.56 89 TYR A N 1
ATOM 745 C CA . TYR A 1 89 ? -5.665 4.845 0.161 1.00 92.56 89 TYR A CA 1
ATOM 746 C C . TYR A 1 89 ? -4.843 5.956 -0.495 1.00 92.56 89 TYR A C 1
ATOM 748 O O . TYR A 1 89 ? -4.498 5.818 -1.668 1.00 92.56 89 TYR A O 1
ATOM 756 N N . ASP A 1 90 ? -4.433 6.979 0.260 1.00 92.88 90 ASP A N 1
ATOM 757 C CA . ASP A 1 90 ? -3.553 8.036 -0.250 1.00 92.88 90 ASP A CA 1
ATOM 758 C C . ASP A 1 90 ? -2.236 7.457 -0.785 1.00 92.88 90 ASP A C 1
ATOM 760 O O . ASP A 1 90 ? -1.824 7.743 -1.916 1.00 92.88 90 ASP A O 1
ATOM 764 N N . ARG A 1 91 ? -1.588 6.587 0.004 1.00 92.25 91 ARG A N 1
ATOM 765 C CA . ARG A 1 91 ? -0.328 5.955 -0.401 1.00 92.25 91 ARG A CA 1
ATOM 766 C C . ARG A 1 91 ? -0.530 4.952 -1.534 1.00 92.25 91 ARG A C 1
ATOM 768 O O . ARG A 1 91 ? 0.301 4.866 -2.435 1.00 92.25 91 ARG A O 1
ATOM 775 N N . TYR A 1 92 ? -1.623 4.199 -1.507 1.00 92.44 92 TYR A N 1
ATOM 776 C CA . TYR A 1 92 ? -1.953 3.223 -2.537 1.00 92.44 92 TYR A CA 1
ATOM 777 C C . TYR A 1 92 ? -2.151 3.898 -3.898 1.00 92.44 92 TYR A C 1
ATOM 779 O O . TYR A 1 92 ? -1.577 3.456 -4.894 1.00 92.44 92 TYR A O 1
ATOM 787 N N . ASP A 1 93 ? -2.896 5.002 -3.940 1.00 92.50 93 ASP A N 1
ATOM 788 C CA . ASP A 1 93 ? -3.132 5.771 -5.161 1.00 92.50 93 ASP A CA 1
ATOM 789 C C . ASP A 1 93 ? -1.850 6.423 -5.688 1.00 92.50 93 ASP A C 1
ATOM 791 O O . ASP A 1 93 ? -1.613 6.453 -6.900 1.00 92.50 93 ASP A O 1
ATOM 795 N N . GLU A 1 94 ? -0.989 6.918 -4.796 1.00 92.69 94 GLU A N 1
ATOM 796 C CA . GLU A 1 94 ? 0.340 7.408 -5.157 1.00 92.69 94 GLU A CA 1
ATOM 797 C C . GLU A 1 94 ? 1.178 6.316 -5.830 1.00 92.69 94 GLU A C 1
ATOM 799 O O . GLU A 1 94 ? 1.625 6.503 -6.963 1.00 92.69 94 GLU A O 1
ATOM 804 N N . MET A 1 95 ? 1.291 5.145 -5.207 1.00 91.88 95 MET A N 1
ATOM 805 C CA . MET A 1 95 ? 2.065 4.026 -5.750 1.00 91.88 95 MET A CA 1
ATOM 806 C C . MET A 1 95 ? 1.484 3.481 -7.061 1.00 91.88 95 MET A C 1
ATOM 808 O O . MET A 1 95 ? 2.225 3.062 -7.950 1.00 91.88 95 MET A O 1
ATOM 812 N N . GLN A 1 96 ? 0.161 3.526 -7.240 1.00 90.19 96 GLN A N 1
ATOM 813 C CA . GLN A 1 96 ? -0.478 3.191 -8.516 1.00 90.19 96 GLN A CA 1
ATOM 814 C C . GLN A 1 96 ? -0.099 4.169 -9.635 1.00 90.19 96 GLN A C 1
ATOM 816 O O . GLN A 1 96 ? 0.014 3.763 -10.796 1.00 90.19 96 GLN A O 1
ATOM 821 N N . ARG A 1 97 ? 0.092 5.456 -9.320 1.00 92.31 97 ARG A N 1
ATOM 822 C CA . ARG A 1 97 ? 0.587 6.444 -10.290 1.00 92.31 97 ARG A CA 1
ATOM 823 C C . ARG A 1 97 ? 2.054 6.198 -10.627 1.00 92.31 97 ARG A C 1
ATOM 825 O O . ARG A 1 97 ? 2.364 6.114 -11.813 1.00 92.31 97 ARG A O 1
ATOM 832 N N . GLU A 1 98 ? 2.902 6.008 -9.617 1.00 89.06 98 GLU A N 1
ATOM 833 C CA . GLU A 1 98 ? 4.330 5.692 -9.788 1.00 89.06 98 GLU A CA 1
ATOM 834 C C . GLU A 1 98 ? 4.522 4.446 -10.665 1.00 89.06 98 GLU A C 1
ATOM 836 O O . GLU A 1 98 ? 5.279 4.463 -11.634 1.00 89.06 98 GLU A O 1
ATOM 841 N N . LYS A 1 99 ? 3.744 3.386 -10.408 1.00 87.81 99 LYS A N 1
ATOM 842 C CA . LYS A 1 99 ? 3.771 2.166 -11.218 1.00 87.81 99 LYS A CA 1
ATOM 843 C C . LYS A 1 99 ? 3.423 2.429 -12.686 1.00 87.81 99 LYS A C 1
ATOM 845 O O . LYS A 1 99 ? 4.123 1.946 -13.572 1.00 87.81 99 LYS A O 1
ATOM 850 N N . LYS A 1 100 ? 2.357 3.188 -12.962 1.00 90.06 100 LYS A N 1
ATOM 851 C CA . LYS A 1 100 ? 1.963 3.532 -14.343 1.00 90.06 100 LYS A CA 1
ATOM 852 C C . LYS A 1 100 ? 3.034 4.355 -15.055 1.00 90.06 100 LYS A C 1
ATOM 854 O O . LYS A 1 100 ? 3.202 4.224 -16.266 1.00 90.06 100 LYS A O 1
ATOM 859 N N . GLU A 1 101 ? 3.728 5.225 -14.331 1.00 89.44 101 GLU A N 1
ATOM 860 C CA . GLU A 1 101 ? 4.836 6.007 -14.876 1.00 89.44 101 GLU A CA 1
ATOM 861 C C . GLU A 1 101 ? 6.041 5.117 -15.205 1.00 89.44 101 GLU A C 1
ATOM 863 O O . GLU A 1 101 ? 6.586 5.215 -16.306 1.00 89.44 101 GLU A O 1
ATOM 868 N N . ALA A 1 102 ? 6.385 4.178 -14.319 1.00 86.00 102 ALA A N 1
ATOM 869 C CA . ALA A 1 102 ? 7.417 3.175 -14.575 1.00 86.00 102 ALA A CA 1
ATOM 870 C C . ALA A 1 102 ? 7.084 2.308 -15.805 1.00 86.00 102 ALA A C 1
ATOM 872 O O . ALA A 1 102 ? 7.927 2.153 -16.688 1.00 86.00 102 ALA A O 1
ATOM 873 N N . GLU A 1 103 ? 5.841 1.824 -15.932 1.00 86.56 103 GLU A N 1
ATOM 874 C CA . GLU A 1 103 ? 5.380 1.065 -17.109 1.00 86.56 103 GLU A CA 1
ATOM 875 C C . GLU A 1 103 ? 5.534 1.865 -18.410 1.00 86.56 103 GLU A C 1
ATOM 877 O O . GLU A 1 103 ? 6.024 1.342 -19.413 1.00 86.56 103 GLU A O 1
ATOM 882 N N . ARG A 1 104 ? 5.148 3.149 -18.406 1.00 91.94 104 ARG A N 1
ATOM 883 C CA . ARG A 1 104 ? 5.321 4.028 -19.573 1.00 91.94 104 ARG A CA 1
ATOM 884 C C . ARG A 1 104 ? 6.788 4.196 -19.937 1.00 91.94 104 ARG A C 1
ATOM 886 O O . ARG A 1 104 ? 7.128 4.089 -21.111 1.00 91.94 104 ARG A O 1
ATOM 893 N N . ARG A 1 105 ? 7.653 4.410 -18.946 1.00 88.62 105 ARG A N 1
ATOM 894 C CA . ARG A 1 105 ? 9.093 4.576 -19.160 1.00 88.62 105 ARG A CA 1
ATOM 895 C C . ARG A 1 105 ? 9.733 3.323 -19.755 1.00 88.62 105 ARG A C 1
ATOM 897 O O . ARG A 1 105 ? 10.545 3.443 -20.670 1.00 88.62 105 ARG A O 1
ATOM 904 N N . VAL A 1 106 ? 9.351 2.136 -19.279 1.00 88.31 106 VAL A N 1
ATOM 905 C CA . VAL A 1 106 ? 9.789 0.859 -19.868 1.00 88.31 106 VAL A CA 1
ATOM 906 C C . VAL A 1 106 ? 9.352 0.780 -21.333 1.00 88.31 106 VAL A C 1
ATOM 908 O O . VAL A 1 106 ? 10.194 0.582 -22.204 1.00 88.31 106 VAL A O 1
ATOM 911 N N . LEU A 1 107 ? 8.073 1.033 -21.633 1.00 91.12 107 LEU A N 1
ATOM 912 C CA . LEU A 1 107 ? 7.547 0.998 -23.006 1.00 91.12 107 LEU A CA 1
ATOM 913 C C . LEU A 1 107 ? 8.244 1.995 -23.946 1.00 91.12 107 LEU A C 1
ATOM 915 O O . LEU A 1 107 ? 8.540 1.665 -25.095 1.00 91.12 107 LEU A O 1
ATOM 919 N N . GLU A 1 108 ? 8.517 3.214 -23.481 1.00 92.62 108 GLU A N 1
ATOM 920 C CA . GLU A 1 108 ? 9.260 4.220 -24.248 1.00 92.62 108 GLU A CA 1
ATOM 921 C C . GLU A 1 108 ? 10.680 3.744 -24.566 1.00 92.62 108 GLU A C 1
ATOM 923 O O . GLU A 1 108 ? 11.123 3.824 -25.713 1.00 92.62 108 GLU A O 1
ATOM 928 N N . LEU A 1 109 ? 11.385 3.195 -23.575 1.00 88.69 109 LEU A N 1
ATOM 929 C CA . LEU A 1 109 ? 12.729 2.659 -23.764 1.00 88.69 109 LEU A CA 1
ATOM 930 C C . LEU A 1 109 ? 12.740 1.426 -24.682 1.00 88.69 109 LEU A C 1
ATOM 932 O O . LEU A 1 109 ? 13.646 1.297 -25.507 1.00 88.69 109 LEU A O 1
ATOM 936 N N . GLU A 1 110 ? 11.730 0.556 -24.610 1.00 89.38 110 GLU A N 1
ATOM 937 C CA . GLU A 1 110 ? 11.589 -0.594 -25.510 1.00 89.38 110 GLU A CA 1
ATOM 938 C C . GLU A 1 110 ? 11.375 -0.149 -26.960 1.00 89.38 110 GLU A C 1
ATOM 940 O O . GLU A 1 110 ? 11.964 -0.714 -27.887 1.00 89.38 110 GLU A O 1
ATOM 945 N N . ASN A 1 111 ? 10.535 0.866 -27.169 1.00 92.25 111 ASN A N 1
ATOM 946 C CA . ASN A 1 111 ? 10.291 1.426 -28.493 1.00 92.25 111 ASN A CA 1
ATOM 947 C C . ASN A 1 111 ? 11.558 2.080 -29.051 1.00 92.25 111 ASN A C 1
ATOM 949 O O . ASN A 1 111 ? 11.959 1.743 -30.167 1.00 92.25 111 ASN A O 1
ATOM 953 N N . ASN A 1 112 ? 12.244 2.898 -28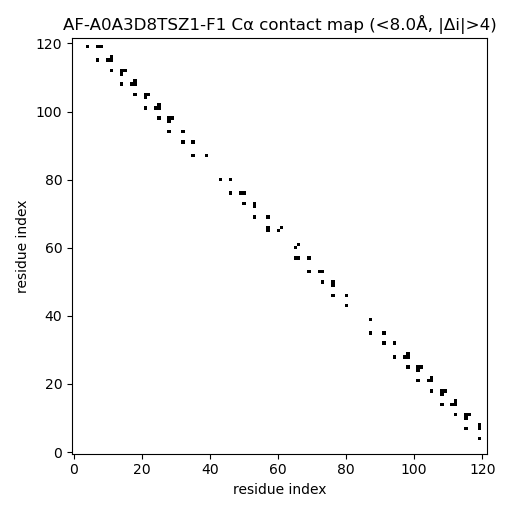.248 1.00 88.12 112 ASN A N 1
ATOM 954 C CA . ASN A 1 112 ? 13.525 3.505 -28.616 1.00 88.12 112 ASN A CA 1
ATOM 955 C C . ASN A 1 112 ? 14.553 2.436 -29.002 1.00 88.12 112 ASN A C 1
ATOM 957 O O . ASN A 1 112 ? 15.196 2.530 -30.046 1.00 88.12 112 ASN A O 1
ATOM 961 N N . TYR A 1 113 ? 14.662 1.369 -28.206 1.00 87.06 113 TYR A N 1
ATOM 962 C CA . TYR A 1 113 ? 15.542 0.246 -28.510 1.00 87.06 113 TYR A CA 1
ATOM 963 C C . TYR A 1 113 ? 15.213 -0.389 -29.867 1.00 87.06 113 TYR A C 1
ATOM 965 O O . TYR A 1 113 ? 16.108 -0.617 -30.683 1.00 87.06 113 TYR A O 1
ATOM 973 N N . ARG A 1 114 ? 13.930 -0.674 -30.131 1.00 88.31 114 ARG A N 1
ATOM 974 C CA . ARG A 1 114 ? 13.475 -1.285 -31.391 1.00 88.31 114 ARG A CA 1
ATOM 975 C C . ARG A 1 114 ? 13.746 -0.387 -32.594 1.00 88.31 114 ARG A C 1
ATOM 977 O O . ARG A 1 114 ? 14.097 -0.908 -33.651 1.00 88.31 114 ARG A O 1
ATOM 984 N N . GLU A 1 115 ? 13.569 0.922 -32.457 1.00 88.94 115 GLU A N 1
ATOM 985 C CA . GLU A 1 115 ? 13.849 1.895 -33.515 1.00 88.94 115 GLU A CA 1
ATOM 986 C C . GLU A 1 115 ? 15.347 1.977 -33.810 1.00 88.94 115 GLU A C 1
ATOM 988 O O . GLU A 1 115 ? 15.751 1.725 -34.947 1.00 88.94 115 GLU A O 1
ATOM 993 N N . THR A 1 116 ? 16.184 2.183 -32.789 1.00 84.56 116 THR A N 1
ATOM 994 C CA . THR A 1 116 ? 17.646 2.232 -32.951 1.00 84.56 116 THR A CA 1
ATOM 995 C C . THR A 1 116 ? 18.199 0.916 -33.516 1.00 84.56 116 THR A C 1
ATOM 997 O O . THR A 1 116 ? 19.048 0.922 -34.403 1.00 84.56 116 THR A O 1
ATOM 1000 N N . ALA A 1 117 ? 17.671 -0.236 -33.088 1.00 82.75 117 ALA A N 1
ATOM 1001 C CA . ALA A 1 117 ? 18.090 -1.541 -33.605 1.00 82.75 117 ALA A CA 1
ATOM 1002 C C . ALA A 1 117 ? 17.663 -1.789 -35.064 1.00 82.75 117 ALA A C 1
ATOM 1004 O O . ALA A 1 117 ? 18.254 -2.625 -35.748 1.00 82.75 117 ALA A O 1
ATOM 1005 N N . ARG A 1 118 ? 16.617 -1.109 -35.553 1.00 84.19 118 ARG A N 1
ATOM 1006 C CA . ARG A 1 118 ? 16.228 -1.144 -36.973 1.00 84.19 118 ARG A CA 1
ATOM 1007 C C . ARG A 1 118 ? 17.126 -0.256 -37.823 1.00 84.19 118 ARG A C 1
ATOM 1009 O O . ARG A 1 118 ? 17.371 -0.605 -38.973 1.00 84.19 118 ARG A O 1
ATOM 1016 N N . GLU A 1 119 ? 17.587 0.865 -37.279 1.00 76.19 119 GLU A N 1
ATOM 1017 C CA . GLU A 1 119 ? 18.537 1.758 -37.947 1.00 76.19 119 GLU A CA 1
ATOM 1018 C C . GLU A 1 119 ? 19.930 1.133 -38.064 1.00 76.19 119 GLU A C 1
ATOM 1020 O O . GLU A 1 119 ? 20.554 1.283 -39.104 1.00 76.19 119 GLU A O 1
ATOM 1025 N N . ASP A 1 120 ? 20.367 0.355 -37.070 1.00 68.31 120 ASP A N 1
ATOM 1026 C CA . ASP A 1 120 ? 21.629 -0.408 -37.112 1.00 68.31 120 ASP A CA 1
ATOM 1027 C C . ASP A 1 120 ? 21.670 -1.471 -38.230 1.00 68.31 120 ASP A C 1
ATOM 1029 O O . ASP A 1 120 ? 22.730 -1.840 -38.728 1.00 68.31 120 ASP A O 1
ATOM 1033 N N . LYS A 1 121 ? 20.497 -1.973 -38.643 1.00 64.56 121 LYS A N 1
ATOM 1034 C CA . LYS A 1 121 ? 20.352 -2.994 -39.696 1.00 64.56 121 LYS A CA 1
ATOM 1035 C C . LYS A 1 121 ? 20.238 -2.420 -41.115 1.00 64.56 121 LYS A C 1
ATOM 1037 O O . LYS A 1 121 ? 20.108 -3.212 -42.051 1.00 64.56 121 LYS A O 1
ATOM 1042 N N . LYS A 1 122 ? 20.200 -1.094 -41.273 1.00 58.59 122 LYS A N 1
ATOM 1043 C CA . LYS A 1 122 ? 20.109 -0.399 -42.568 1.00 58.59 122 LYS A CA 1
ATOM 1044 C C . LYS A 1 122 ? 21.472 0.113 -43.010 1.00 58.59 122 LYS A C 1
ATOM 1046 O O . LYS A 1 122 ? 21.738 0.002 -44.226 1.00 58.59 122 LYS A O 1
#

Radius of gyration: 26.94 Å; Cα contacts (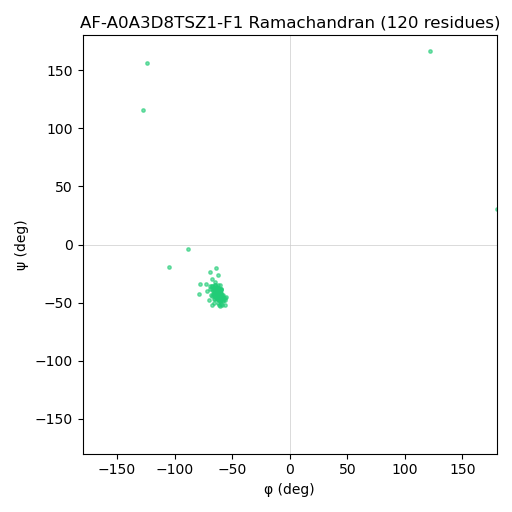8 Å, |Δi|>4): 47; chains: 1; bounding box: 57×17×78 Å

Nearest PDB structures (foldseek):
  9cpc-assembly1_3Q  TM=8.140E-01  e=7.666E-02  Sus scrofa
  9cpc-assembly1_3G  TM=7.491E-01  e=7.216E-02  Sus scrofa
  8snb-assembly1_8U  TM=7.739E-01  e=2.275E-01  Strongylocentrotus purpuratus
  3k29-assembly1_A  TM=4.696E-01  e=4.423E-01  Chlamydia trachomatis

Mean predicted aligned error: 7.28 Å

Foldseek 3Di:
DCPPLVVLVVVLVVLVVQLVVLVVVLVVLVVVLVVLVVVLVVVVVVLVVLVVVLVVQPVPDDDPVNVVVSVVSVVVSVVVNVVSVVVSVVVNVVSVVVNVVSVVSSVVSVVVSVVSVVVSVD